Protein AF-A0A354WZX8-F1 (afdb_monomer_lite)

Secondary structure (DSSP, 8-state):
-HHHHHHHHTT---PPPPPSS-SS-TT-SS--STTGGG--

Foldseek 3Di:
DVPQVVVVVVVDDDDDADDQADPPDPVDRGDPDRCVVVPD

Structure (mmCIF, N/CA/C/O backbone):
data_AF-A0A354WZX8-F1
#
_entry.id   AF-A0A354WZX8-F1
#
loop_
_atom_site.group_PDB
_atom_site.id
_atom_site.type_symbol
_atom_site.label_atom_id
_atom_site.label_alt_id
_atom_site.label_comp_id
_atom_site.label_asym_id
_atom_site.label_entity_id
_atom_site.label_seq_id
_atom_site.pdbx_PDB_ins_code
_atom_site.Cartn_x
_atom_site.Cartn_y
_atom_site.Cartn_z
_atom_site.occupancy
_atom_site.B_iso_or_equiv
_atom_site.auth_seq_id
_atom_site.auth_comp_id
_atom_site.auth_asym_id
_atom_site.auth_atom_id
_atom_site.pdbx_PDB_model_num
ATOM 1 N N . GLN A 1 1 ? 0.705 -0.262 15.469 1.00 62.94 1 GLN A N 1
ATOM 2 C CA . GLN A 1 1 ? -0.724 -0.637 15.406 1.00 62.94 1 GLN A CA 1
ATOM 3 C C . GLN A 1 1 ? -1.598 0.592 15.129 1.00 62.94 1 GLN A C 1
ATOM 5 O O . GLN A 1 1 ? -2.249 0.610 14.095 1.00 62.94 1 GLN A O 1
ATOM 10 N N . SER A 1 2 ? -1.455 1.687 15.892 1.00 85.94 2 SER A N 1
ATOM 11 C CA . SER A 1 2 ? -2.238 2.940 15.769 1.00 85.94 2 SER A CA 1
ATOM 12 C C . SER A 1 2 ? -2.503 3.489 14.356 1.00 85.94 2 SER A C 1
ATOM 14 O O . SER A 1 2 ? -3.633 3.864 14.067 1.00 85.94 2 SER A O 1
ATOM 16 N N . PHE A 1 3 ? -1.504 3.547 13.469 1.00 90.19 3 PHE A N 1
ATOM 17 C CA . PHE A 1 3 ? -1.688 4.119 12.127 1.00 90.19 3 PHE A CA 1
ATOM 18 C C . PHE A 1 3 ? -2.677 3.311 11.273 1.00 90.19 3 PHE A C 1
ATOM 20 O O . PHE A 1 3 ? -3.629 3.866 10.733 1.00 90.19 3 PHE A O 1
ATOM 27 N N . LYS A 1 4 ? -2.482 1.989 11.175 1.00 89.06 4 LYS A N 1
ATOM 28 C CA . LYS A 1 4 ? -3.347 1.122 10.359 1.00 89.06 4 LYS A CA 1
ATOM 29 C C . LYS A 1 4 ? -4.766 1.080 10.923 1.00 89.06 4 LYS A C 1
ATOM 31 O O . LYS A 1 4 ? -5.719 1.181 10.159 1.00 89.06 4 LYS A O 1
ATOM 36 N N . ASP A 1 5 ? -4.890 1.009 12.247 1.00 93.12 5 ASP A N 1
ATOM 37 C CA . ASP A 1 5 ? -6.188 0.951 12.923 1.00 93.12 5 ASP A CA 1
ATOM 38 C C . ASP A 1 5 ? -6.967 2.273 12.774 1.00 93.12 5 ASP A C 1
ATOM 40 O O . ASP A 1 5 ? -8.176 2.259 12.548 1.00 93.12 5 ASP A O 1
ATOM 44 N N . PHE A 1 6 ? -6.279 3.422 12.822 1.00 94.50 6 PHE A N 1
ATOM 45 C CA . PHE A 1 6 ? -6.887 4.731 12.568 1.00 94.50 6 PHE A CA 1
ATOM 46 C C . PHE A 1 6 ? -7.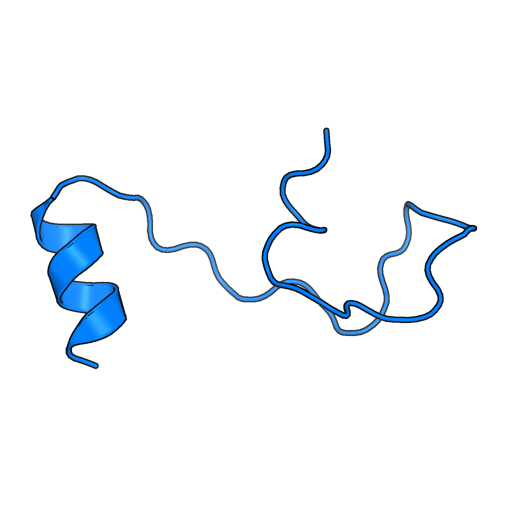491 4.802 11.162 1.00 94.50 6 PHE A C 1
ATOM 48 O O . PHE A 1 6 ? -8.666 5.141 11.021 1.00 94.50 6 PHE A O 1
ATOM 55 N N . PHE A 1 7 ? -6.734 4.436 10.125 1.00 93.94 7 PHE A N 1
ATOM 56 C CA . PHE A 1 7 ? -7.237 4.473 8.749 1.00 93.94 7 PHE A CA 1
ATOM 57 C C . PHE A 1 7 ? -8.315 3.413 8.488 1.00 93.94 7 PHE A C 1
ATOM 59 O O . PHE A 1 7 ? -9.301 3.714 7.812 1.00 93.94 7 PHE A O 1
ATOM 66 N N . ALA A 1 8 ? -8.211 2.234 9.108 1.00 93.25 8 ALA A N 1
ATOM 67 C CA . ALA A 1 8 ? -9.269 1.226 9.081 1.00 93.25 8 ALA A CA 1
ATOM 68 C C . ALA A 1 8 ? -10.583 1.761 9.678 1.00 93.25 8 ALA A C 1
ATOM 70 O O . ALA A 1 8 ? -11.639 1.621 9.066 1.00 93.25 8 ALA A O 1
ATOM 71 N N . SER A 1 9 ? -10.525 2.474 10.812 1.00 95.31 9 SER A N 1
ATOM 72 C CA . SER A 1 9 ? -11.707 3.117 11.416 1.00 95.31 9 SER A CA 1
ATOM 73 C C . SER A 1 9 ? -12.343 4.203 10.533 1.00 95.31 9 SER A C 1
ATOM 75 O O . SER A 1 9 ? -13.514 4.535 10.698 1.00 95.31 9 SER A O 1
ATOM 77 N N . LYS A 1 10 ? -11.582 4.755 9.578 1.00 95.06 10 LYS A N 1
ATOM 78 C CA . LYS A 1 10 ? -12.043 5.736 8.585 1.00 95.06 10 LYS A CA 1
ATOM 79 C C . LYS A 1 10 ? -12.490 5.086 7.269 1.00 95.06 10 LYS A C 1
ATOM 81 O O . LYS A 1 10 ? -12.676 5.798 6.289 1.00 95.06 10 LYS A O 1
ATOM 86 N N . GLY A 1 11 ? -12.630 3.758 7.228 1.00 93.81 11 GLY A N 1
ATOM 87 C CA . GLY A 1 11 ? -13.095 3.012 6.056 1.00 93.81 11 GLY A CA 1
ATOM 88 C C . GLY A 1 11 ? -12.018 2.700 5.013 1.00 93.81 11 GLY A C 1
ATOM 89 O O . GLY A 1 11 ? -12.360 2.277 3.914 1.00 93.81 11 GLY A O 1
ATOM 90 N N . HIS A 1 12 ? -10.730 2.890 5.320 1.00 93.81 12 HIS A N 1
ATOM 91 C CA . HIS A 1 12 ? -9.660 2.491 4.401 1.00 93.81 12 HIS A CA 1
ATOM 92 C C . HIS A 1 12 ? -9.401 0.987 4.508 1.00 93.81 12 HIS A C 1
ATOM 94 O O . HIS A 1 12 ? -9.287 0.437 5.606 1.00 93.81 12 HIS A O 1
ATOM 100 N N . GLN A 1 13 ? -9.248 0.322 3.364 1.00 91.75 13 GLN A N 1
ATOM 101 C CA . GLN A 1 13 ? -8.874 -1.086 3.321 1.00 91.75 13 GLN A CA 1
ATOM 102 C C . GLN A 1 13 ? -7.397 -1.255 3.699 1.00 91.75 13 GLN A C 1
ATOM 104 O O . GLN A 1 13 ? -6.512 -0.627 3.117 1.00 91.75 13 GLN A O 1
ATOM 109 N N . VAL A 1 14 ? -7.115 -2.127 4.669 1.00 91.25 14 VAL A N 1
ATOM 110 C CA . VAL A 1 14 ? -5.738 -2.469 5.039 1.00 91.25 14 VAL A CA 1
ATOM 111 C C . VAL A 1 14 ? -5.208 -3.497 4.045 1.00 91.25 14 VAL A C 1
ATOM 113 O O . VAL A 1 14 ? -5.571 -4.670 4.099 1.00 91.25 14 VAL A O 1
ATOM 116 N N . VAL A 1 15 ? -4.341 -3.050 3.141 1.00 90.62 15 VAL A N 1
ATOM 117 C CA . VAL A 1 15 ? -3.685 -3.904 2.144 1.00 90.62 15 VAL A CA 1
ATOM 118 C C . VAL A 1 15 ? -2.320 -4.362 2.685 1.00 90.62 15 VAL A C 1
ATOM 120 O O . VAL A 1 15 ? -1.605 -3.557 3.298 1.00 90.62 15 VAL A O 1
ATOM 123 N N . PRO A 1 16 ? -1.950 -5.650 2.538 1.00 88.38 16 PRO A N 1
ATOM 124 C CA . PRO A 1 16 ? -0.617 -6.127 2.898 1.00 88.38 16 PRO A CA 1
ATOM 125 C C . PRO A 1 16 ? 0.467 -5.445 2.055 1.00 88.38 16 PRO A C 1
ATOM 127 O O . PRO A 1 16 ? 0.201 -4.932 0.975 1.00 88.38 16 PRO A O 1
ATOM 130 N N . SER A 1 17 ? 1.703 -5.433 2.556 1.00 86.62 17 SER A N 1
ATOM 131 C CA . SER A 1 17 ? 2.820 -4.842 1.812 1.00 86.62 17 SER A CA 1
ATOM 132 C C . SER A 1 17 ? 3.077 -5.616 0.524 1.00 86.62 17 SER A C 1
ATOM 134 O O . SER A 1 17 ? 3.187 -6.843 0.557 1.00 86.62 17 SER A O 1
ATOM 136 N N . ALA A 1 18 ? 3.262 -4.889 -0.574 1.00 83.50 18 ALA A N 1
ATOM 137 C CA . ALA A 1 18 ? 3.800 -5.441 -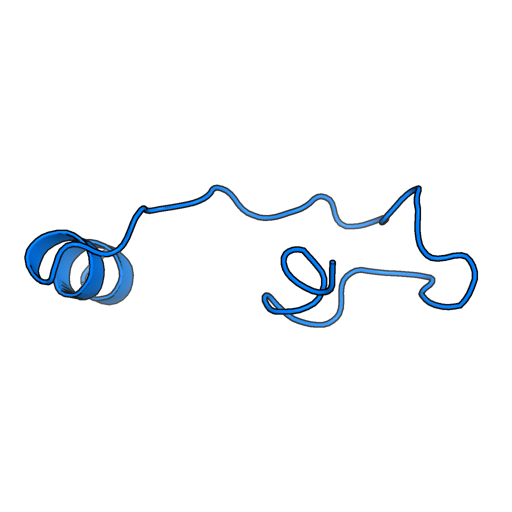1.804 1.00 83.50 18 ALA A CA 1
ATOM 138 C C . ALA A 1 18 ? 5.175 -6.108 -1.591 1.00 83.50 18 ALA A C 1
ATOM 140 O O . ALA A 1 18 ? 5.921 -5.722 -0.678 1.00 83.50 18 ALA A O 1
ATOM 141 N N . PRO A 1 19 ? 5.514 -7.109 -2.425 1.00 82.31 19 PRO A N 1
ATOM 142 C CA . PRO A 1 19 ? 6.816 -7.764 -2.399 1.00 82.31 19 PRO A CA 1
ATOM 143 C C . PRO A 1 19 ? 7.946 -6.770 -2.689 1.00 82.31 19 PRO A C 1
ATOM 145 O O . PRO A 1 19 ? 7.743 -5.739 -3.326 1.00 82.31 19 PRO A O 1
ATOM 148 N N . LEU A 1 20 ? 9.162 -7.094 -2.237 1.00 79.06 20 LEU A N 1
ATOM 149 C CA . LEU A 1 20 ? 10.339 -6.241 -2.446 1.00 79.06 20 LEU A CA 1
ATOM 150 C C . LEU A 1 20 ? 10.678 -6.064 -3.936 1.00 79.06 20 LEU A C 1
ATOM 152 O O . LEU A 1 20 ? 11.204 -5.026 -4.319 1.00 79.06 20 LEU A O 1
ATOM 156 N N . VAL A 1 21 ? 10.364 -7.062 -4.763 1.00 76.94 21 VAL A N 1
ATOM 157 C CA . VAL A 1 21 ? 10.558 -7.035 -6.216 1.00 76.94 21 VAL A CA 1
ATOM 158 C C . VAL A 1 21 ? 9.187 -7.001 -6.881 1.00 76.94 21 VAL A C 1
ATOM 160 O O . VAL A 1 21 ? 8.376 -7.906 -6.668 1.00 76.94 21 VAL A O 1
ATOM 163 N N . ILE A 1 22 ? 8.939 -5.969 -7.685 1.00 69.19 22 ILE A N 1
ATOM 164 C CA . ILE A 1 22 ? 7.720 -5.829 -8.487 1.00 69.19 22 ILE A CA 1
ATOM 165 C C . ILE A 1 22 ? 7.971 -6.530 -9.822 1.00 69.19 22 ILE A C 1
ATOM 167 O O . ILE A 1 22 ? 8.933 -6.211 -10.512 1.00 69.19 22 ILE A O 1
ATOM 171 N N . LYS A 1 23 ? 7.143 -7.523 -10.172 1.00 66.38 23 LYS A N 1
ATOM 172 C CA . LYS A 1 23 ? 7.306 -8.290 -11.422 1.00 66.38 23 LYS A CA 1
ATOM 173 C C . LYS A 1 23 ? 6.910 -7.502 -12.673 1.00 66.38 23 LYS A C 1
ATOM 175 O O . LYS A 1 23 ? 7.390 -7.832 -13.752 1.00 66.38 23 LYS A O 1
ATOM 180 N N . ASP A 1 24 ? 6.082 -6.477 -12.507 1.00 65.62 24 ASP A N 1
ATOM 181 C CA . ASP A 1 24 ? 5.354 -5.849 -13.611 1.00 65.62 24 ASP A CA 1
ATOM 182 C C . ASP A 1 24 ? 5.890 -4.457 -14.004 1.00 65.62 24 ASP A C 1
ATOM 184 O O . ASP A 1 24 ? 5.440 -3.894 -14.997 1.00 65.62 24 ASP A O 1
ATOM 188 N N . ASP A 1 25 ? 6.895 -3.915 -13.296 1.00 66.56 25 ASP A N 1
ATOM 189 C CA . ASP A 1 25 ? 7.562 -2.657 -13.673 1.00 66.56 25 ASP A CA 1
ATOM 190 C C . ASP A 1 25 ? 9.058 -2.890 -13.978 1.00 66.56 25 ASP A C 1
ATOM 192 O O . ASP A 1 25 ? 9.877 -2.943 -13.057 1.00 66.56 25 ASP A O 1
ATOM 196 N N . PRO A 1 26 ? 9.457 -3.000 -15.262 1.00 70.06 26 PRO A N 1
ATOM 197 C CA . PRO A 1 26 ? 10.848 -3.245 -15.644 1.00 70.06 26 PRO A CA 1
ATOM 198 C C . PRO A 1 26 ? 11.779 -2.055 -15.358 1.00 70.06 26 PRO A C 1
ATOM 200 O O . PRO A 1 26 ? 12.997 -2.199 -15.454 1.00 70.06 26 PRO A O 1
ATOM 203 N N . THR A 1 27 ? 11.238 -0.880 -15.013 1.00 75.25 27 THR A N 1
ATOM 204 C CA . THR A 1 27 ? 12.029 0.309 -14.650 1.00 75.25 27 THR A CA 1
ATOM 205 C C . THR A 1 27 ? 12.329 0.392 -13.155 1.00 75.25 27 THR A C 1
ATOM 207 O O . THR A 1 27 ? 13.192 1.168 -12.738 1.00 75.25 27 THR A O 1
ATOM 210 N N . LEU A 1 28 ? 11.656 -0.425 -12.342 1.00 68.81 28 LEU A N 1
ATOM 211 C CA . LEU A 1 28 ? 11.757 -0.394 -10.894 1.00 68.81 28 LEU A CA 1
ATOM 212 C C . LEU A 1 28 ? 12.402 -1.683 -10.365 1.00 68.81 28 LEU A C 1
ATOM 214 O O . LEU A 1 28 ? 11.757 -2.719 -10.255 1.00 68.81 28 LEU A O 1
ATOM 218 N N . MET A 1 29 ? 13.682 -1.616 -9.980 1.00 72.00 29 MET A N 1
ATOM 219 C CA . MET A 1 29 ? 14.391 -2.791 -9.442 1.00 72.00 29 MET A CA 1
ATOM 220 C C . MET A 1 29 ? 13.819 -3.285 -8.102 1.00 72.00 29 MET A C 1
ATOM 222 O O . MET A 1 29 ? 13.781 -4.491 -7.866 1.00 72.00 29 MET A O 1
ATOM 226 N N . PHE A 1 30 ? 13.371 -2.373 -7.229 1.00 77.88 30 PHE A N 1
ATOM 227 C CA . PHE A 1 30 ? 12.806 -2.699 -5.915 1.00 77.88 30 PHE A CA 1
ATOM 228 C C . PHE A 1 30 ? 11.668 -1.748 -5.534 1.00 77.88 30 PHE A C 1
ATOM 230 O O . PHE A 1 30 ? 11.700 -0.566 -5.881 1.00 77.88 30 PHE A O 1
ATOM 237 N N . THR A 1 31 ? 10.705 -2.239 -4.752 1.00 79.06 31 THR A N 1
ATOM 238 C CA . THR A 1 31 ? 9.632 -1.435 -4.148 1.00 79.06 31 THR A CA 1
ATOM 239 C C . THR A 1 31 ? 10.232 -0.381 -3.218 1.00 79.06 31 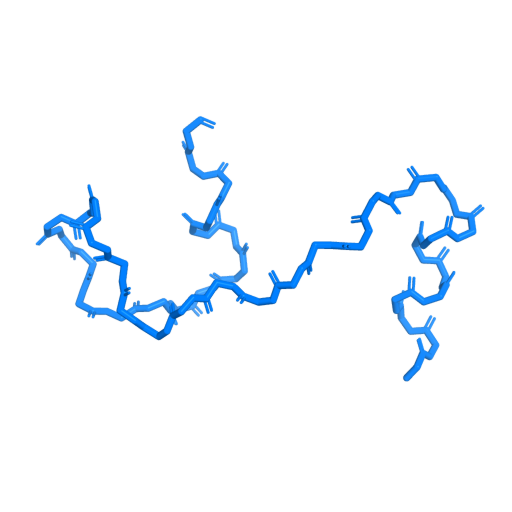THR A C 1
ATOM 241 O O . THR A 1 31 ? 10.688 -0.697 -2.120 1.00 79.06 31 THR A O 1
ATOM 244 N N . ASN A 1 32 ? 10.243 0.879 -3.659 1.00 85.56 32 ASN A N 1
ATOM 245 C CA . ASN A 1 32 ? 10.814 1.999 -2.904 1.00 85.56 32 ASN A CA 1
ATOM 246 C C . ASN A 1 32 ? 9.767 2.777 -2.089 1.00 85.56 32 ASN A C 1
ATOM 248 O O . ASN A 1 32 ? 10.126 3.451 -1.124 1.00 85.56 32 ASN A O 1
ATOM 252 N N . ALA A 1 33 ? 8.483 2.667 -2.438 1.00 85.81 33 ALA A N 1
ATOM 253 C CA . ALA A 1 33 ? 7.389 3.296 -1.717 1.00 85.81 33 ALA A CA 1
ATOM 254 C C . ALA A 1 33 ? 6.110 2.445 -1.752 1.00 85.81 33 ALA A C 1
ATOM 256 O O . ALA A 1 33 ? 5.919 1.565 -2.590 1.00 85.81 33 ALA A O 1
ATOM 257 N N . GLY A 1 34 ? 5.199 2.729 -0.818 1.00 83.31 34 GLY A N 1
ATOM 258 C CA . GLY A 1 34 ? 3.909 2.038 -0.726 1.00 83.31 34 GLY A CA 1
ATOM 259 C C . GLY A 1 34 ? 2.929 2.378 -1.853 1.00 83.31 34 GLY A C 1
ATOM 260 O O . GLY A 1 34 ? 1.934 1.677 -1.996 1.00 83.31 34 GLY A O 1
ATOM 261 N N . MET A 1 35 ? 3.19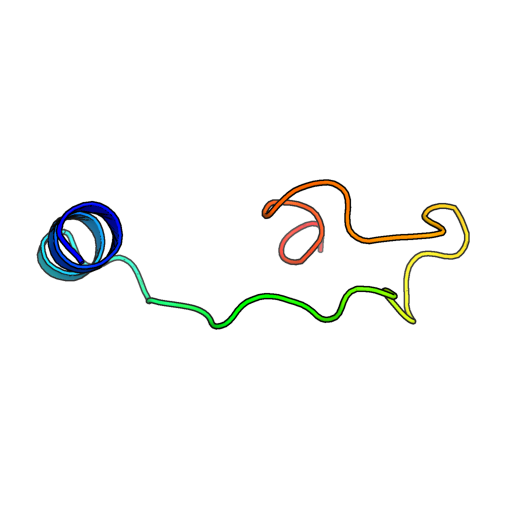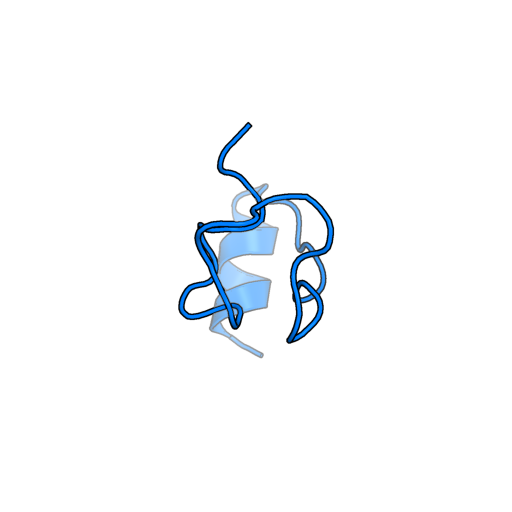6 3.427 -2.640 1.00 87.62 35 MET A N 1
ATOM 262 C CA . MET A 1 35 ? 2.371 3.834 -3.786 1.00 87.62 35 MET A CA 1
ATOM 263 C C . MET A 1 35 ? 2.655 3.022 -5.055 1.00 87.62 35 MET A C 1
ATOM 265 O O . MET A 1 35 ? 1.807 2.974 -5.938 1.00 87.62 35 MET A O 1
ATOM 269 N N . ASN A 1 36 ? 3.793 2.326 -5.130 1.00 81.75 36 ASN A N 1
ATOM 270 C CA . A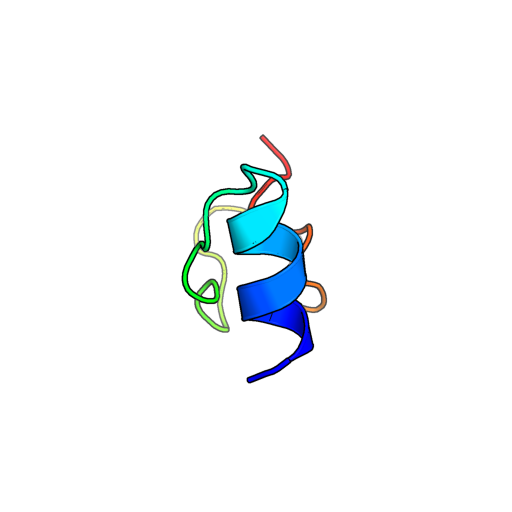SN A 1 36 ? 4.186 1.563 -6.315 1.00 81.75 36 ASN A CA 1
ATOM 271 C C . ASN A 1 36 ? 3.216 0.411 -6.608 1.00 81.75 36 ASN A C 1
ATOM 273 O O . ASN A 1 36 ? 3.038 0.049 -7.762 1.00 81.75 36 ASN A O 1
ATOM 277 N N . GLN A 1 37 ? 2.571 -0.136 -5.572 1.00 78.62 37 GLN A N 1
ATOM 278 C CA . GLN A 1 37 ? 1.581 -1.213 -5.695 1.00 78.62 37 GLN A CA 1
ATOM 279 C C . GLN A 1 37 ? 0.189 -0.735 -6.149 1.00 78.62 37 GLN A C 1
ATOM 281 O O . GLN A 1 37 ? -0.697 -1.559 -6.340 1.00 78.62 37 GLN A O 1
ATOM 286 N N . PHE A 1 38 ? -0.015 0.580 -6.274 1.00 83.56 38 PHE A N 1
ATOM 287 C CA . PHE A 1 38 ? -1.284 1.214 -6.657 1.00 83.56 38 PHE A CA 1
ATOM 288 C C . PHE A 1 38 ? -1.120 2.108 -7.897 1.00 83.56 38 PHE A C 1
ATOM 290 O O . PHE A 1 38 ? -1.851 3.081 -8.061 1.00 83.56 38 PHE A O 1
ATOM 297 N N . LYS A 1 39 ? -0.088 1.852 -8.708 1.00 76.75 39 LYS A N 1
ATOM 298 C CA . LYS A 1 39 ? 0.284 2.689 -9.856 1.00 76.75 39 LYS A CA 1
ATOM 299 C C . LYS A 1 39 ? -0.628 2.481 -11.083 1.00 76.75 39 LYS A C 1
ATOM 301 O O . LYS A 1 39 ? -0.620 3.352 -11.949 1.00 76.75 39 LYS A O 1
ATOM 306 N N . ASP A 1 40 ? -1.410 1.400 -11.117 1.00 67.00 40 ASP A N 1
ATOM 307 C CA . ASP A 1 40 ? -2.297 1.011 -12.228 1.00 67.00 40 ASP A CA 1
ATOM 308 C C . ASP A 1 40 ? -3.784 1.286 -11.951 1.00 67.00 40 ASP A C 1
ATOM 310 O O . ASP A 1 40 ? -4.223 1.100 -10.789 1.00 67.00 40 ASP A O 1
#

pLDDT: mean 82.3, std 9.68, range [62.94, 95.31]

Radius of gyration: 12.5 Å; chains: 1; bounding box: 28×14×31 Å

Sequence (40 aa):
QSFKDFFASKGHQVVPSAPLVIKDDPTLMFTNAGMNQFKD